Protein AF-A0AAU7NDS5-F1 (afdb_monomer_lite)

pLDDT: mean 90.0, std 11.66, range [48.28, 97.88]

Sequence (74 aa):
MEPVTFYVLPAPFKDELANGFDVNQAARVLYEAGMLKMPASGRSWQSRTPRIQHMNNRQLRAYAVLLVDDSKPE

Radius of gyration: 13.13 Å; chains: 1; bounding box: 34×24×35 Å

Structure (mmCIF, N/CA/C/O backbone):
data_AF-A0AAU7NDS5-F1
#
_entry.id   AF-A0AAU7NDS5-F1
#
loop_
_atom_site.group_PDB
_atom_site.id
_atom_site.type_symbol
_atom_site.label_atom_id
_atom_site.label_alt_id
_atom_site.label_comp_id
_atom_site.label_asym_id
_atom_site.label_entity_id
_atom_site.label_seq_id
_atom_site.pdbx_PDB_ins_code
_atom_site.Cartn_x
_atom_site.Cartn_y
_atom_site.Cartn_z
_atom_site.occupancy
_atom_site.B_iso_or_equiv
_atom_site.auth_seq_id
_atom_site.auth_comp_id
_atom_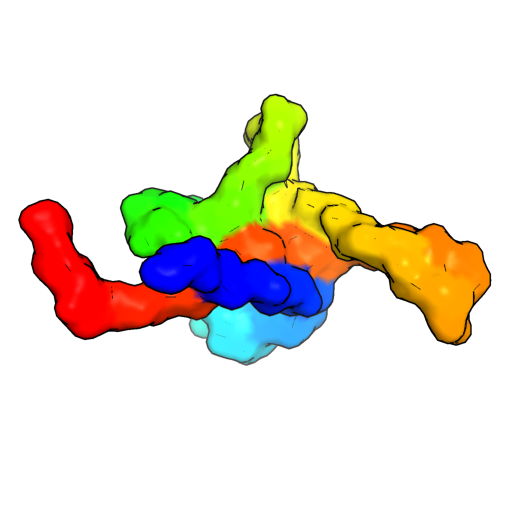site.auth_asym_id
_atom_site.auth_atom_id
_atom_site.pdbx_PDB_model_num
ATOM 1 N N . MET A 1 1 ? 7.207 -4.700 19.652 1.00 63.62 1 MET A N 1
ATOM 2 C CA . MET A 1 1 ? 7.923 -4.967 18.392 1.00 63.62 1 MET A CA 1
ATOM 3 C C . MET A 1 1 ? 7.516 -3.912 17.382 1.00 63.62 1 MET A C 1
ATOM 5 O O . MET A 1 1 ? 6.407 -3.401 17.497 1.00 63.62 1 MET A O 1
ATOM 9 N N . GLU A 1 2 ? 8.399 -3.543 16.459 1.00 77.50 2 GLU A N 1
ATOM 10 C CA . GLU A 1 2 ? 7.993 -2.728 15.309 1.00 77.50 2 GLU A CA 1
ATOM 11 C C . GLU A 1 2 ? 7.156 -3.590 14.346 1.00 77.50 2 GLU A C 1
ATOM 13 O O . GLU A 1 2 ? 7.497 -4.759 14.148 1.00 77.50 2 GLU A O 1
ATOM 18 N N . PRO A 1 3 ? 6.066 -3.059 13.764 1.00 84.56 3 PRO A N 1
ATOM 19 C CA . PRO A 1 3 ? 5.212 -3.816 12.854 1.00 84.56 3 PRO A CA 1
ATOM 20 C C . PRO A 1 3 ? 5.956 -4.191 11.567 1.00 84.56 3 PRO A C 1
ATOM 22 O O . PRO A 1 3 ? 6.626 -3.360 10.940 1.00 84.56 3 PRO A O 1
ATOM 25 N N . VAL A 1 4 ? 5.800 -5.445 11.138 1.00 91.62 4 VAL A N 1
ATOM 26 C CA . VAL A 1 4 ? 6.400 -5.938 9.891 1.00 91.62 4 VAL A CA 1
ATOM 27 C C . VAL A 1 4 ? 5.674 -5.299 8.709 1.00 91.62 4 VAL A C 1
ATOM 29 O O . VAL A 1 4 ? 4.447 -5.297 8.648 1.00 91.62 4 VAL A O 1
ATOM 32 N N . THR A 1 5 ? 6.427 -4.737 7.761 1.00 93.44 5 THR A N 1
ATOM 33 C CA . THR A 1 5 ? 5.858 -4.116 6.555 1.00 93.44 5 THR A CA 1
ATOM 34 C C . THR A 1 5 ? 5.964 -5.058 5.359 1.00 93.44 5 THR A C 1
ATOM 36 O O . THR A 1 5 ? 7.067 -5.397 4.931 1.00 93.44 5 THR A O 1
ATOM 39 N N . PHE A 1 6 ? 4.824 -5.407 4.772 1.00 95.25 6 PHE A N 1
ATOM 40 C CA . PHE A 1 6 ? 4.717 -6.144 3.519 1.00 95.25 6 PHE A CA 1
ATOM 41 C C . PHE A 1 6 ? 4.441 -5.185 2.359 1.00 95.25 6 PHE A C 1
ATOM 43 O O . PHE A 1 6 ? 3.546 -4.343 2.425 1.00 95.25 6 PHE A O 1
ATOM 50 N N . TYR A 1 7 ? 5.200 -5.317 1.271 1.00 95.75 7 TYR A N 1
ATOM 51 C CA . TYR A 1 7 ? 4.969 -4.560 0.042 1.00 95.75 7 TYR A CA 1
ATOM 52 C C . TYR A 1 7 ? 4.119 -5.385 -0.921 1.00 95.75 7 TYR A C 1
ATOM 54 O O . TYR A 1 7 ? 4.637 -6.217 -1.663 1.00 95.75 7 TYR A O 1
ATOM 62 N N . VAL A 1 8 ? 2.812 -5.139 -0.918 1.00 96.94 8 VAL A N 1
ATOM 63 C CA . VAL A 1 8 ? 1.860 -5.846 -1.778 1.00 96.94 8 VAL A CA 1
ATOM 64 C C . VAL A 1 8 ? 1.758 -5.132 -3.124 1.00 96.94 8 VAL A C 1
ATOM 66 O O . VAL A 1 8 ? 1.451 -3.940 -3.194 1.00 96.94 8 VAL A O 1
ATOM 69 N N . LEU A 1 9 ? 2.042 -5.844 -4.215 1.00 97.12 9 LEU A N 1
ATOM 70 C CA . LEU A 1 9 ? 1.956 -5.284 -5.566 1.00 97.12 9 LEU A CA 1
ATOM 71 C C . LEU A 1 9 ? 0.495 -4.974 -5.959 1.00 97.12 9 LEU A C 1
ATOM 73 O O . LEU A 1 9 ? -0.428 -5.549 -5.388 1.00 97.12 9 LEU A O 1
ATOM 77 N N . PRO A 1 10 ? 0.251 -4.097 -6.954 1.00 97.06 10 PRO A N 1
ATOM 78 C CA . PRO A 1 10 ? -1.104 -3.636 -7.254 1.00 97.06 10 PRO A CA 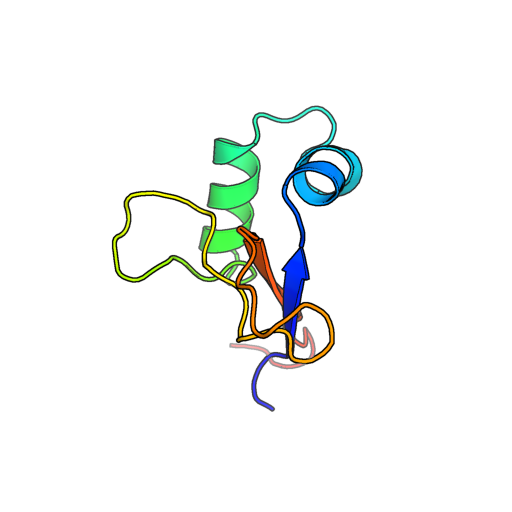1
ATOM 79 C C . PRO A 1 10 ? -2.084 -4.733 -7.678 1.00 97.06 10 PRO A C 1
ATOM 81 O O . PRO A 1 10 ? -3.243 -4.670 -7.284 1.00 97.06 10 PRO A O 1
ATOM 84 N N . ALA A 1 11 ? -1.628 -5.727 -8.448 1.00 97.56 11 ALA A N 1
ATOM 85 C CA . ALA A 1 11 ? -2.465 -6.853 -8.864 1.00 97.56 11 ALA A CA 1
ATOM 86 C C . ALA A 1 11 ? -2.939 -7.696 -7.661 1.00 97.56 11 ALA A C 1
ATOM 88 O O . ALA A 1 11 ? -4.137 -7.695 -7.402 1.00 97.56 11 ALA A O 1
ATOM 89 N N . PRO A 1 12 ? -2.054 -8.290 -6.833 1.00 97.50 12 PRO A N 1
ATOM 90 C CA . PRO A 1 12 ? -2.503 -9.056 -5.668 1.00 97.50 12 PRO A CA 1
ATOM 91 C C . PRO A 1 12 ? -3.231 -8.203 -4.623 1.00 97.50 12 PRO A C 1
ATOM 93 O O . PRO A 1 12 ? -4.121 -8.702 -3.951 1.00 97.50 12 PRO A O 1
ATOM 96 N N . PHE A 1 13 ? -2.927 -6.905 -4.492 1.00 97.62 13 PHE A N 1
ATOM 97 C CA . PHE A 1 13 ? -3.726 -6.042 -3.616 1.00 97.62 13 PHE A CA 1
ATOM 98 C C . PHE A 1 13 ? -5.181 -5.963 -4.085 1.00 97.62 13 PHE A C 1
ATOM 100 O O . PHE A 1 13 ? -6.102 -6.065 -3.280 1.00 97.62 13 PHE A O 1
ATOM 107 N N . LYS A 1 14 ? -5.392 -5.803 -5.393 1.00 97.62 14 LYS A N 1
ATOM 108 C CA . LYS A 1 14 ? -6.728 -5.776 -5.981 1.00 97.62 14 LYS A CA 1
ATOM 109 C C . LYS A 1 14 ? -7.435 -7.127 -5.847 1.00 97.62 14 LYS A C 1
ATOM 111 O O . LYS A 1 14 ? -8.607 -7.148 -5.488 1.00 97.62 14 LYS A O 1
ATOM 116 N N . ASP A 1 15 ? -6.727 -8.215 -6.132 1.00 97.88 15 ASP A N 1
ATOM 117 C CA . ASP A 1 15 ? -7.329 -9.543 -6.268 1.00 97.88 15 ASP A CA 1
ATOM 118 C C . ASP A 1 15 ? -7.542 -10.250 -4.919 1.00 97.88 15 ASP A C 1
ATOM 120 O O . ASP A 1 15 ? -8.493 -11.017 -4.792 1.00 97.88 15 ASP A O 1
ATOM 124 N N . GLU A 1 16 ? -6.717 -9.956 -3.906 1.00 96.88 16 GLU A N 1
ATOM 125 C CA . GLU A 1 16 ? -6.753 -10.631 -2.596 1.00 96.88 16 GLU A CA 1
ATOM 126 C C . GLU A 1 16 ? -7.237 -9.720 -1.458 1.00 96.88 16 GLU A C 1
ATOM 128 O O . GLU A 1 16 ? -7.968 -10.171 -0.581 1.00 96.88 16 GLU A O 1
ATOM 133 N N . LEU A 1 17 ? -6.855 -8.432 -1.448 1.00 94.19 17 LEU A N 1
ATOM 134 C CA . LEU A 1 17 ? -7.221 -7.513 -0.354 1.00 94.19 17 LEU A CA 1
ATOM 135 C C . LEU A 1 17 ? -8.450 -6.652 -0.660 1.00 94.19 17 LEU A C 1
ATOM 137 O O . LEU A 1 17 ? -9.186 -6.293 0.255 1.00 94.19 17 LEU A O 1
ATOM 141 N N . ALA A 1 18 ? -8.665 -6.291 -1.924 1.00 97.06 18 ALA A N 1
ATOM 142 C CA . ALA A 1 18 ? -9.776 -5.440 -2.352 1.00 97.06 18 ALA A CA 1
ATOM 143 C C . ALA A 1 18 ? -10.781 -6.185 -3.244 1.00 97.06 18 ALA A C 1
ATOM 145 O O . ALA A 1 18 ? -11.534 -5.554 -3.987 1.00 97.06 18 ALA A O 1
ATOM 146 N N . ASN A 1 19 ? -10.798 -7.520 -3.192 1.00 97.38 19 ASN A N 1
ATOM 147 C CA . ASN A 1 19 ? -11.681 -8.326 -4.025 1.00 97.38 19 ASN A CA 1
ATOM 148 C C . ASN A 1 19 ? -13.151 -7.978 -3.758 1.00 97.38 19 ASN A C 1
ATOM 150 O O . ASN A 1 19 ? -13.611 -8.039 -2.622 1.00 97.38 19 ASN A O 1
ATOM 154 N N . GLY A 1 20 ? -13.878 -7.590 -4.806 1.00 96.44 20 GLY A N 1
ATOM 155 C CA . GLY A 1 20 ? -15.278 -7.176 -4.692 1.00 96.44 20 GLY A CA 1
ATOM 156 C C . GLY A 1 20 ? -15.494 -5.772 -4.110 1.00 96.44 20 GLY A C 1
ATOM 157 O O . GLY A 1 20 ? -16.644 -5.364 -3.967 1.00 96.44 20 GLY A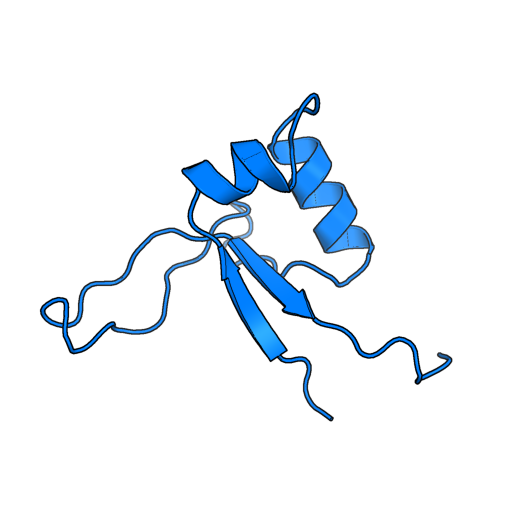 O 1
ATOM 158 N N . PHE A 1 21 ? -14.431 -5.012 -3.828 1.00 96.81 21 PHE A N 1
ATOM 159 C CA . PHE A 1 21 ? -14.498 -3.654 -3.279 1.00 96.81 21 PHE A CA 1
ATOM 160 C C . PHE A 1 21 ? -13.833 -2.620 -4.200 1.00 96.81 21 PHE A C 1
ATOM 162 O O . PHE A 1 21 ? -13.013 -2.943 -5.062 1.00 96.81 21 PHE A O 1
ATOM 169 N N . ASP A 1 22 ? -14.155 -1.338 -3.998 1.00 96.56 22 ASP A N 1
ATOM 170 C CA . ASP A 1 22 ? -13.353 -0.260 -4.578 1.00 96.56 22 ASP A CA 1
ATOM 171 C C . ASP A 1 22 ? -11.963 -0.231 -3.922 1.00 96.56 22 ASP A C 1
ATOM 173 O O . ASP A 1 22 ? -11.824 -0.211 -2.697 1.00 96.56 22 ASP A O 1
ATOM 177 N N . VAL A 1 23 ? -10.919 -0.187 -4.749 1.00 96.25 23 VAL A N 1
ATOM 178 C CA . VAL A 1 23 ? -9.524 -0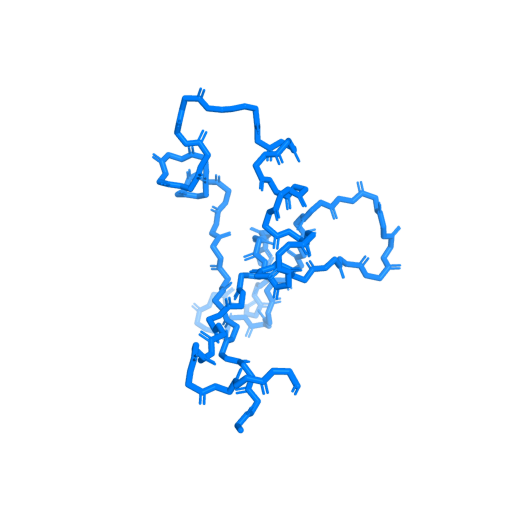.286 -4.297 1.00 96.25 23 VAL A CA 1
ATOM 179 C C . VAL A 1 23 ? -9.132 0.880 -3.383 1.00 96.25 23 VAL A C 1
ATOM 181 O O . VAL A 1 23 ? -8.336 0.693 -2.461 1.00 96.25 23 VAL A O 1
ATOM 184 N N . ASN A 1 24 ? -9.668 2.084 -3.610 1.00 95.06 24 ASN A N 1
ATOM 185 C CA . ASN A 1 24 ? -9.347 3.240 -2.775 1.00 95.06 24 ASN A CA 1
ATOM 186 C C . ASN A 1 24 ? -10.079 3.179 -1.437 1.00 95.06 24 ASN A C 1
ATOM 188 O O . ASN A 1 24 ? -9.497 3.557 -0.423 1.00 95.06 24 ASN A O 1
ATOM 192 N N . GLN A 1 25 ? -11.321 2.693 -1.421 1.00 96.44 25 GLN A N 1
ATOM 193 C CA . GLN A 1 25 ? -12.053 2.469 -0.175 1.00 96.44 25 GLN A CA 1
ATOM 194 C C . GLN A 1 25 ? -11.391 1.382 0.674 1.00 96.44 25 GLN A C 1
ATOM 196 O O . GLN A 1 25 ? -11.142 1.619 1.852 1.00 96.44 25 GLN A O 1
ATOM 201 N N . ALA A 1 26 ? -11.015 0.246 0.079 1.00 96.62 26 ALA A N 1
ATOM 202 C CA . ALA A 1 26 ? -10.292 -0.812 0.786 1.00 96.62 26 ALA A CA 1
ATOM 203 C C . ALA A 1 26 ? -8.966 -0.297 1.377 1.00 96.62 26 ALA A C 1
ATOM 205 O O . ALA A 1 26 ? -8.677 -0.502 2.554 1.00 96.62 26 ALA A O 1
ATOM 206 N N . ALA A 1 27 ? -8.182 0.450 0.590 1.00 95.94 27 ALA A N 1
ATOM 207 C CA . ALA A 1 27 ? -6.940 1.052 1.069 1.00 95.94 27 ALA A CA 1
ATOM 208 C C . ALA A 1 27 ? -7.167 2.068 2.201 1.00 95.94 27 ALA A C 1
ATOM 210 O O . ALA A 1 27 ? -6.400 2.094 3.163 1.00 95.94 27 ALA A O 1
ATOM 211 N N . ARG A 1 28 ? -8.229 2.877 2.113 1.00 95.50 28 ARG A N 1
ATOM 212 C CA . ARG A 1 28 ? -8.609 3.819 3.168 1.00 95.50 28 ARG A CA 1
ATOM 213 C C . ARG A 1 28 ? -8.962 3.098 4.469 1.00 95.50 28 ARG A C 1
ATOM 215 O O . ARG A 1 28 ? -8.443 3.490 5.506 1.00 95.50 28 ARG A O 1
ATOM 222 N N . VAL A 1 29 ? -9.785 2.049 4.411 1.00 95.50 29 VAL A N 1
ATOM 223 C CA . VAL A 1 29 ? -10.171 1.255 5.592 1.00 95.50 29 VAL A CA 1
ATOM 224 C C . VAL A 1 29 ? -8.940 0.638 6.254 1.00 95.50 29 VAL A C 1
ATOM 226 O O . VAL A 1 29 ? -8.774 0.750 7.464 1.00 95.50 29 VAL A O 1
ATOM 229 N N . LEU A 1 30 ? -8.025 0.060 5.469 1.00 94.75 30 LEU A N 1
ATOM 230 C CA . LEU A 1 30 ? -6.775 -0.489 6.004 1.00 94.75 30 LEU A CA 1
ATOM 231 C C . LEU A 1 30 ? -5.881 0.590 6.630 1.00 94.75 30 LEU A C 1
ATOM 233 O O . LEU A 1 30 ? -5.218 0.328 7.629 1.00 94.75 30 LEU A O 1
ATOM 237 N N . TYR A 1 31 ? -5.848 1.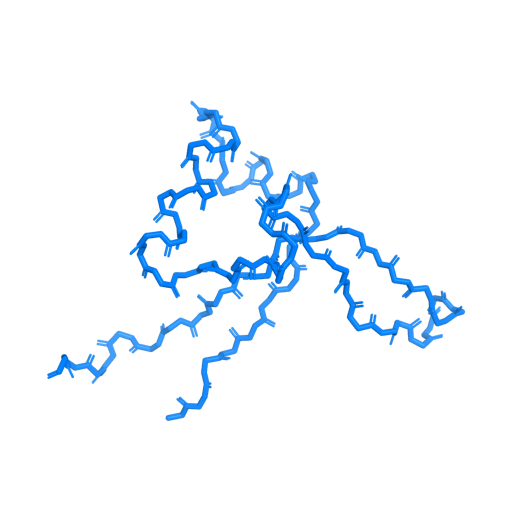800 6.067 1.00 94.06 31 TYR A N 1
ATOM 238 C CA . TYR A 1 31 ? -5.124 2.923 6.664 1.00 94.06 31 TYR A CA 1
ATOM 239 C C . TYR A 1 31 ? -5.747 3.356 7.996 1.00 94.06 31 TYR A C 1
ATOM 241 O O . TYR A 1 31 ? -5.027 3.509 8.980 1.00 94.06 31 TYR A O 1
ATOM 249 N N . GLU A 1 32 ? -7.070 3.520 8.039 1.00 93.31 32 GLU A N 1
ATOM 250 C CA . GLU A 1 32 ? -7.810 3.889 9.253 1.00 93.31 32 GLU A CA 1
ATOM 251 C C . GLU A 1 32 ? -7.660 2.825 10.355 1.00 93.31 32 GLU A C 1
ATOM 253 O O . GLU A 1 32 ? -7.572 3.175 11.527 1.00 93.31 32 GLU A O 1
ATOM 258 N N . ALA A 1 33 ? -7.517 1.549 9.983 1.00 92.56 33 ALA A N 1
ATOM 259 C CA . ALA A 1 33 ? -7.213 0.443 10.894 1.00 92.56 33 ALA A CA 1
ATOM 260 C C . ALA A 1 33 ? -5.730 0.354 11.320 1.00 92.56 33 ALA A C 1
ATOM 262 O O . ALA A 1 33 ? -5.341 -0.585 12.008 1.00 92.56 33 ALA A O 1
ATOM 263 N N . GLY A 1 34 ? -4.862 1.271 10.875 1.00 91.81 34 GLY A N 1
ATOM 264 C CA . GLY A 1 34 ? -3.422 1.225 11.167 1.00 91.81 34 GLY A CA 1
ATOM 265 C C . GLY A 1 34 ? -2.661 0.104 10.444 1.00 91.81 34 GLY A C 1
ATOM 266 O O . GLY A 1 34 ? -1.489 -0.137 10.732 1.00 91.81 34 GLY A O 1
ATOM 267 N N . MET A 1 35 ? -3.293 -0.560 9.473 1.00 94.31 35 MET A N 1
ATOM 268 C CA . MET A 1 35 ? -2.752 -1.695 8.717 1.00 94.31 35 MET A CA 1
ATOM 269 C C . MET A 1 35 ? -2.155 -1.298 7.359 1.00 94.31 35 MET A C 1
ATOM 271 O O . MET A 1 35 ? -1.640 -2.145 6.632 1.00 94.31 35 MET A O 1
ATOM 275 N N . LEU A 1 36 ? -2.193 -0.021 6.980 1.00 94.75 36 LEU A N 1
ATOM 276 C CA . LEU A 1 36 ? -1.574 0.488 5.756 1.00 94.75 36 LEU A CA 1
ATOM 277 C C . LEU A 1 36 ? -0.820 1.784 6.051 1.00 94.75 36 LEU A C 1
ATOM 279 O O . LEU A 1 36 ? -1.342 2.685 6.698 1.00 94.75 36 LEU A O 1
ATOM 283 N N . LYS A 1 37 ? 0.402 1.920 5.529 1.00 92.94 37 LYS A N 1
ATOM 284 C CA . LYS A 1 37 ? 1.157 3.179 5.604 1.00 92.94 37 LYS A CA 1
ATOM 285 C C . LYS A 1 37 ? 0.722 4.146 4.508 1.00 92.94 37 LYS A C 1
ATOM 287 O O . LYS A 1 37 ? 0.774 3.809 3.324 1.00 92.94 37 LYS A O 1
ATOM 292 N N . MET A 1 38 ? 0.407 5.385 4.885 1.00 88.88 38 MET A N 1
ATOM 293 C CA . MET A 1 38 ? 0.225 6.461 3.912 1.00 88.88 38 MET A CA 1
ATOM 294 C C . MET A 1 38 ? 1.588 6.994 3.439 1.00 88.88 38 MET A C 1
ATOM 296 O O . MET A 1 38 ? 2.463 7.269 4.263 1.00 88.88 38 MET A O 1
ATOM 300 N N . PRO A 1 39 ? 1.804 7.175 2.125 1.00 82.31 39 PRO A N 1
ATOM 301 C CA . PRO A 1 39 ? 2.988 7.861 1.627 1.00 82.31 39 PRO A CA 1
ATOM 302 C C . PRO A 1 39 ? 3.010 9.323 2.078 1.00 82.31 39 PRO A C 1
ATOM 304 O O . PRO A 1 39 ? 1.981 9.992 2.057 1.00 82.31 39 PRO A O 1
ATOM 307 N N . ALA A 1 40 ? 4.201 9.858 2.359 1.00 76.50 40 ALA A N 1
ATOM 308 C CA . ALA A 1 40 ? 4.385 11.247 2.801 1.00 76.50 40 ALA A CA 1
ATOM 309 C C . ALA A 1 40 ? 3.798 12.305 1.843 1.00 76.50 40 ALA A C 1
ATOM 311 O O . ALA A 1 40 ? 3.531 13.430 2.248 1.00 76.50 40 ALA A O 1
ATOM 312 N N . SER A 1 41 ? 3.595 11.962 0.566 1.00 76.81 41 SER A N 1
ATOM 313 C CA . SER A 1 41 ? 2.988 12.865 -0.415 1.00 76.81 41 SER A CA 1
ATOM 314 C C . SER A 1 41 ? 1.460 12.944 -0.336 1.00 76.81 41 SER A C 1
ATOM 316 O O . SER A 1 41 ? 0.895 13.831 -0.968 1.00 76.81 41 SER A O 1
ATOM 318 N N . GLY A 1 42 ? 0.783 12.006 0.343 1.00 77.12 42 GLY A N 1
ATOM 319 C CA . GLY A 1 42 ? -0.682 11.954 0.486 1.00 77.12 42 GLY A CA 1
ATOM 320 C C . GLY A 1 42 ? -1.486 11.775 -0.813 1.00 77.12 42 GLY A C 1
ATOM 321 O O . GLY A 1 42 ? -2.709 11.731 -0.778 1.00 77.12 42 GLY A O 1
ATOM 322 N N . ARG A 1 43 ? -0.832 11.672 -1.979 1.00 79.19 43 ARG A N 1
ATOM 323 C CA . ARG A 1 43 ? -1.494 11.656 -3.304 1.00 79.19 43 ARG A CA 1
ATOM 324 C C . ARG A 1 43 ? -1.928 10.270 -3.785 1.00 79.19 43 ARG A C 1
ATOM 326 O O . ARG A 1 43 ? -2.570 10.158 -4.822 1.00 79.19 43 ARG A O 1
ATOM 333 N N . SER A 1 44 ? -1.482 9.210 -3.122 1.00 89.75 44 SER A N 1
ATOM 334 C CA . SER A 1 44 ? -1.640 7.822 -3.563 1.00 89.75 44 SER A CA 1
ATOM 335 C C . SER A 1 44 ? -1.563 6.907 -2.352 1.00 89.75 44 SER A C 1
ATOM 337 O O . SER A 1 44 ? -0.772 7.171 -1.456 1.00 89.75 44 SER A O 1
ATOM 339 N N . TRP A 1 45 ? -2.299 5.798 -2.366 1.00 94.69 45 TRP A N 1
ATOM 340 C CA . TRP A 1 45 ? -2.164 4.730 -1.368 1.00 94.69 45 TRP A CA 1
ATOM 341 C C . TRP A 1 45 ? -0.911 3.865 -1.580 1.00 94.69 45 TRP A C 1
ATOM 343 O O . TRP A 1 45 ? -0.439 3.192 -0.670 1.00 94.69 45 TRP A O 1
ATOM 353 N N . GLN A 1 46 ? -0.347 3.896 -2.791 1.00 95.00 46 GLN A N 1
ATOM 354 C CA . GLN A 1 46 ? 0.864 3.158 -3.144 1.00 95.00 46 GLN A CA 1
ATOM 355 C C . GLN A 1 46 ? 2.131 3.968 -2.851 1.00 95.00 46 GLN A C 1
ATOM 357 O O . GLN A 1 46 ? 2.231 5.142 -3.221 1.00 95.00 46 GLN A O 1
ATOM 362 N N . SER A 1 47 ? 3.126 3.293 -2.282 1.00 92.94 47 SER A N 1
ATOM 363 C CA . SER A 1 47 ? 4.494 3.760 -2.059 1.00 92.94 47 SER A CA 1
ATOM 364 C C . SER A 1 47 ? 5.479 3.063 -3.007 1.00 92.94 47 SER A C 1
ATOM 366 O O . SER A 1 47 ? 5.112 2.166 -3.772 1.00 92.94 47 SER A O 1
ATOM 368 N N . ARG A 1 48 ? 6.745 3.492 -2.986 1.00 93.56 48 ARG A N 1
ATOM 369 C CA . ARG A 1 48 ? 7.826 2.762 -3.654 1.00 93.56 48 ARG A CA 1
ATOM 370 C C . ARG A 1 48 ? 8.409 1.720 -2.708 1.00 93.56 48 ARG A C 1
ATOM 372 O O . ARG A 1 48 ? 8.644 2.020 -1.541 1.00 93.56 48 ARG A O 1
ATOM 379 N N . THR A 1 49 ? 8.707 0.536 -3.232 1.00 94.62 49 THR A N 1
ATOM 380 C CA . THR A 1 49 ? 9.486 -0.466 -2.499 1.00 94.62 49 THR A CA 1
ATOM 381 C C . THR A 1 49 ? 10.895 0.060 -2.187 1.00 94.62 49 THR A C 1
ATOM 383 O O . THR A 1 49 ? 11.404 0.956 -2.884 1.00 94.62 49 THR A O 1
ATOM 386 N N . PRO A 1 50 ? 11.591 -0.537 -1.203 1.00 94.62 50 PRO A N 1
ATOM 387 C CA . PRO A 1 50 ? 13.037 -0.440 -1.103 1.00 94.62 50 PRO A CA 1
ATOM 388 C C . PRO A 1 50 ? 13.688 -0.865 -2.422 1.00 94.62 50 PRO A C 1
ATOM 390 O O . PRO A 1 50 ? 13.059 -1.505 -3.274 1.00 94.62 50 PRO A O 1
ATOM 393 N N . ARG A 1 51 ? 14.955 -0.492 -2.611 1.00 96.44 51 ARG A N 1
ATOM 394 C CA . ARG A 1 51 ? 15.706 -0.905 -3.799 1.00 96.44 51 ARG A CA 1
ATOM 395 C C . ARG A 1 51 ? 15.864 -2.421 -3.797 1.00 96.44 51 ARG A C 1
ATOM 397 O O . ARG A 1 51 ? 16.477 -2.982 -2.893 1.00 96.44 51 ARG A O 1
ATOM 404 N N . ILE A 1 52 ? 15.315 -3.068 -4.819 1.00 95.38 52 ILE A N 1
ATOM 405 C CA . ILE A 1 52 ? 15.368 -4.518 -4.975 1.00 95.38 52 ILE A CA 1
ATOM 406 C C . ILE A 1 52 ? 16.652 -4.859 -5.734 1.00 95.38 52 ILE A C 1
ATOM 408 O O . ILE A 1 52 ? 16.737 -4.661 -6.946 1.00 95.38 52 ILE A O 1
ATOM 412 N N . GLN A 1 53 ? 17.671 -5.340 -5.020 1.00 95.94 53 GLN A N 1
ATOM 413 C CA . GLN A 1 53 ? 19.023 -5.530 -5.568 1.00 95.94 53 GLN A CA 1
ATOM 414 C C . GLN A 1 53 ? 19.046 -6.481 -6.774 1.00 95.94 53 GLN A C 1
ATOM 416 O O . GLN A 1 53 ? 19.578 -6.128 -7.824 1.00 95.94 53 GLN A O 1
ATOM 421 N N . HIS A 1 54 ? 18.381 -7.636 -6.669 1.00 94.88 54 HIS A N 1
ATOM 422 C CA . HIS A 1 54 ? 18.307 -8.639 -7.740 1.00 94.88 54 HIS A CA 1
ATOM 423 C C . HIS A 1 54 ? 17.463 -8.197 -8.951 1.00 94.88 54 HIS A C 1
ATOM 425 O O . HIS A 1 54 ? 17.431 -8.883 -9.965 1.00 94.88 54 HIS A O 1
ATOM 431 N N . MET A 1 55 ? 16.797 -7.040 -8.869 1.00 94.56 55 MET A N 1
ATOM 432 C CA . MET A 1 55 ? 16.092 -6.404 -9.983 1.00 94.56 55 MET A CA 1
ATOM 433 C C . MET A 1 55 ? 16.800 -5.115 -10.418 1.00 94.56 55 MET A C 1
ATOM 435 O O . MET A 1 55 ? 16.141 -4.113 -10.691 1.00 94.56 55 MET A O 1
ATOM 439 N N . ASN A 1 56 ? 18.136 -5.103 -10.443 1.00 96.06 56 ASN A N 1
ATOM 440 C CA . ASN A 1 56 ? 18.935 -3.932 -10.822 1.00 96.06 56 ASN A CA 1
ATOM 441 C C . ASN A 1 56 ? 18.565 -2.669 -10.013 1.00 96.06 56 ASN A C 1
ATOM 443 O O . ASN A 1 56 ? 18.327 -1.593 -10.562 1.00 96.06 56 ASN A O 1
ATOM 447 N N . ASN A 1 57 ? 18.432 -2.821 -8.690 1.00 96.06 57 ASN A N 1
ATOM 448 C CA . ASN A 1 57 ? 18.037 -1.754 -7.762 1.00 96.06 57 ASN A CA 1
ATOM 449 C C . ASN A 1 57 ? 16.695 -1.069 -8.086 1.00 96.06 57 ASN A C 1
ATOM 451 O O . ASN A 1 57 ? 16.438 0.052 -7.630 1.00 96.06 57 ASN A O 1
ATOM 455 N N . ARG A 1 58 ? 15.818 -1.728 -8.852 1.00 96.62 58 ARG A N 1
ATOM 456 C CA . ARG A 1 58 ? 14.502 -1.198 -9.207 1.00 96.62 58 ARG A CA 1
ATOM 457 C C . ARG A 1 58 ? 13.643 -0.999 -7.960 1.00 96.62 58 ARG A C 1
ATOM 459 O O . ARG A 1 58 ? 13.721 -1.751 -6.989 1.00 96.62 58 ARG A O 1
ATOM 466 N N . GLN A 1 59 ? 12.799 0.025 -8.018 1.00 95.81 59 GLN A N 1
ATOM 467 C CA . GLN A 1 59 ? 11.732 0.256 -7.051 1.00 95.81 59 GLN A CA 1
ATOM 468 C C . GLN A 1 59 ? 10.389 0.061 -7.746 1.00 95.81 59 GLN A C 1
ATOM 470 O O . GLN A 1 59 ? 10.137 0.654 -8.798 1.00 95.81 59 GLN A O 1
ATOM 475 N N . LEU A 1 60 ? 9.534 -0.774 -7.169 1.00 95.44 60 LEU A N 1
ATOM 476 C CA . LEU A 1 60 ? 8.187 -1.028 -7.670 1.00 95.44 60 LEU A CA 1
ATOM 477 C C . LEU A 1 60 ? 7.180 -0.154 -6.926 1.00 95.44 60 LEU A C 1
ATOM 479 O O . LEU A 1 60 ? 7.457 0.327 -5.829 1.00 95.44 60 LEU A O 1
ATOM 483 N N . ARG A 1 61 ? 6.009 0.063 -7.527 1.00 95.06 61 ARG A N 1
ATOM 484 C CA . ARG A 1 61 ? 4.860 0.623 -6.811 1.00 95.06 61 ARG A CA 1
ATOM 485 C C . ARG A 1 61 ? 4.150 -0.495 -6.056 1.00 95.06 61 ARG A C 1
ATOM 487 O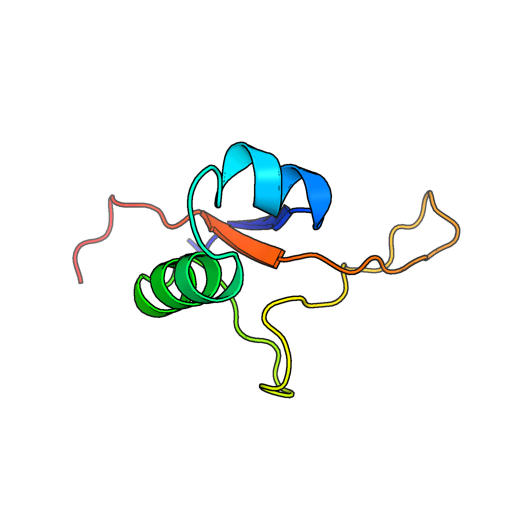 O . ARG A 1 61 ? 3.893 -1.537 -6.649 1.00 95.06 61 ARG A O 1
ATOM 494 N N . ALA A 1 62 ? 3.851 -0.270 -4.783 1.00 96.44 62 ALA A N 1
ATOM 495 C CA . ALA A 1 62 ? 3.228 -1.256 -3.907 1.00 96.44 62 ALA A CA 1
ATOM 496 C C . ALA A 1 62 ? 2.459 -0.586 -2.759 1.00 96.44 62 ALA A C 1
ATOM 498 O O . ALA A 1 62 ? 2.744 0.552 -2.384 1.00 96.44 62 ALA A O 1
ATOM 499 N N . TYR A 1 63 ? 1.519 -1.312 -2.173 1.00 96.75 63 TYR A N 1
ATOM 500 C CA . TYR A 1 63 ? 0.853 -0.963 -0.922 1.00 96.75 63 TYR A CA 1
ATOM 501 C C . TYR A 1 63 ? 1.722 -1.452 0.241 1.00 96.75 63 TYR A C 1
ATOM 503 O O . TYR A 1 63 ? 2.120 -2.614 0.259 1.00 96.75 63 TYR A O 1
ATOM 511 N N . ALA A 1 64 ? 2.068 -0.565 1.176 1.00 96.00 64 ALA A N 1
ATOM 512 C CA . ALA A 1 64 ? 2.896 -0.903 2.334 1.00 96.00 64 ALA A CA 1
ATOM 513 C C . ALA A 1 64 ? 1.995 -1.307 3.510 1.00 96.00 64 ALA A C 1
ATOM 515 O O . ALA A 1 64 ? 1.619 -0.465 4.327 1.00 96.00 64 ALA A O 1
ATOM 516 N N . VAL A 1 65 ? 1.614 -2.583 3.536 1.00 95.62 65 VAL A N 1
ATOM 517 C CA . VAL A 1 65 ? 0.701 -3.179 4.518 1.00 95.62 65 VAL A CA 1
ATOM 518 C C . VAL A 1 65 ? 1.472 -3.528 5.787 1.00 95.62 65 VAL A C 1
ATOM 520 O O . VAL A 1 65 ? 2.583 -4.054 5.715 1.00 95.62 65 VAL A O 1
ATOM 523 N N . LEU A 1 66 ? 0.905 -3.217 6.946 1.00 93.75 66 LEU A N 1
ATOM 524 C CA . LEU A 1 66 ? 1.475 -3.508 8.252 1.00 93.75 66 LEU A CA 1
ATOM 525 C C . LEU A 1 66 ? 0.807 -4.744 8.831 1.00 93.75 66 LEU A C 1
ATOM 527 O O . LEU A 1 66 ? -0.408 -4.778 8.996 1.00 93.75 66 LEU A O 1
ATOM 531 N N . LEU A 1 67 ? 1.622 -5.740 9.164 1.00 88.38 67 LEU A N 1
ATOM 532 C CA . LEU A 1 67 ? 1.201 -6.803 10.057 1.00 88.38 67 LEU A CA 1
ATOM 533 C C . LEU A 1 67 ? 1.375 -6.284 11.482 1.00 88.38 67 LEU A C 1
ATOM 535 O O . LEU A 1 67 ? 2.500 -6.159 11.979 1.00 88.38 67 LEU A O 1
ATOM 539 N N . VAL A 1 68 ? 0.250 -5.905 12.077 1.00 80.12 68 VAL A N 1
ATOM 540 C CA . VAL A 1 68 ? 0.162 -5.482 13.472 1.00 80.12 68 VAL A CA 1
ATOM 541 C C . VAL A 1 68 ? -0.049 -6.735 14.321 1.00 80.12 68 VAL A C 1
ATOM 543 O O . VAL A 1 68 ? -0.713 -7.675 13.894 1.00 80.12 68 VAL A O 1
ATOM 546 N N . ASP A 1 69 ? 0.594 -6.781 15.482 1.00 71.44 69 ASP A N 1
ATOM 547 C CA . ASP A 1 69 ? 0.416 -7.863 16.445 1.00 71.44 69 ASP A CA 1
ATOM 548 C C . ASP A 1 69 ? -0.778 -7.524 17.345 1.00 71.44 69 ASP A C 1
ATOM 550 O O . ASP A 1 69 ? -0.703 -6.580 18.136 1.00 71.44 69 ASP A O 1
ATOM 554 N N . ASP A 1 70 ? -1.863 -8.290 17.218 1.00 65.00 70 ASP A N 1
ATOM 555 C CA . ASP A 1 70 ? -3.109 -8.110 17.978 1.00 65.00 70 ASP A CA 1
ATOM 556 C C . ASP A 1 70 ? -2.943 -8.358 19.492 1.00 65.00 70 ASP A C 1
ATOM 558 O O . ASP A 1 70 ? -3.863 -8.117 20.271 1.00 65.00 70 ASP A O 1
ATOM 562 N N . SER A 1 71 ? -1.776 -8.831 19.951 1.00 61.62 71 SER A N 1
ATOM 563 C CA . SER A 1 71 ? -1.514 -9.092 21.373 1.00 61.62 71 SER A CA 1
ATOM 564 C C . SER A 1 71 ? -1.171 -7.849 22.211 1.00 61.62 71 SER A C 1
ATOM 566 O O . SER A 1 71 ? -0.959 -7.966 23.422 1.00 61.62 71 SER A O 1
ATOM 568 N N . LYS A 1 72 ? -1.158 -6.647 21.618 1.00 48.28 72 LYS A N 1
ATOM 569 C CA . LYS A 1 72 ? -1.091 -5.382 22.365 1.00 48.28 72 LYS A CA 1
ATOM 570 C C . LYS A 1 72 ? -2.468 -4.709 22.447 1.00 48.28 72 LYS A C 1
ATOM 572 O O . LYS A 1 72 ? -2.904 -4.158 21.440 1.00 48.28 72 LYS A O 1
ATOM 577 N N . PRO A 1 73 ? -3.120 -4.679 23.625 1.00 48.81 73 PRO A N 1
ATOM 578 C CA . PRO A 1 73 ? -4.180 -3.709 23.865 1.00 48.81 73 PRO A CA 1
ATOM 579 C C . PRO A 1 73 ? -3.585 -2.289 23.920 1.00 48.81 73 PRO A C 1
ATOM 581 O O . PRO A 1 73 ? -2.401 -2.131 24.239 1.00 48.81 73 PRO A O 1
ATOM 584 N N . GLU A 1 74 ? -4.410 -1.305 23.549 1.00 53.12 74 GLU A N 1
ATOM 585 C CA . GLU A 1 74 ? -4.105 0.138 23.476 1.00 53.12 74 GLU A CA 1
ATOM 586 C C . GLU A 1 74 ? -3.442 0.722 24.734 1.00 53.12 74 GLU A C 1
ATOM 588 O O . GLU A 1 74 ? -3.824 0.332 25.864 1.00 53.12 74 GLU A O 1
#

Secondary structure (DSSP, 8-state):
-PPEEEEE-HHHIIIIISTTS-HHHHHHHHHHTT-BPPPTT-S-S-EEPPPBGGGTTB--EEEEEEE--TT---

Foldseek 3Di:
DPWDWDFAAPVCCCVPQQDVHDSVVSLVVCVVVVFWDQDPVNPDQWDWDAQDVVVVRDTHTTITTTDDDPPDDD